Protein AF-A0A9J6EC89-F1 (afdb_monomer_lite)

Foldseek 3Di:
DVVVVVVCVVVVCALVAADDEELPDPVVLVVLCPDPNHNDNPHRYDVVSVVVVVVVVVCPPPVNVVVV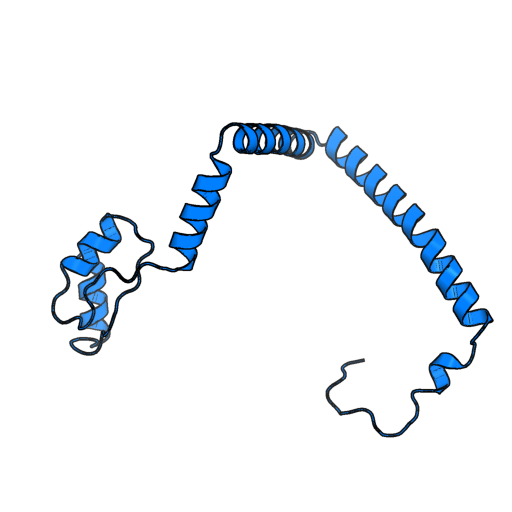VVVVVVVVVLVPDPVNVVVVVVVVVVVVVVVVVVVVVVVVVVCVVCVCPVVVPPDPDDDPPDDD

Structure (mmCIF, N/CA/C/O backbone):
data_AF-A0A9J6EC89-F1
#
_entry.id   AF-A0A9J6EC89-F1
#
loop_
_atom_site.group_PDB
_atom_site.id
_atom_site.type_symbol
_atom_site.label_atom_id
_atom_site.label_alt_id
_atom_site.label_comp_id
_atom_site.label_asym_id
_atom_site.label_entity_id
_atom_site.label_seq_id
_atom_site.pdbx_PDB_ins_code
_atom_site.Cartn_x
_atom_site.Cartn_y
_atom_site.Cartn_z
_atom_site.occupancy
_atom_site.B_iso_or_equiv
_atom_site.auth_seq_id
_atom_site.auth_comp_id
_atom_site.auth_asym_id
_atom_site.auth_atom_id
_atom_site.pdbx_PDB_model_num
ATOM 1 N N . MET A 1 1 ? -10.334 13.889 19.136 1.00 56.75 1 MET A N 1
ATOM 2 C CA . MET A 1 1 ? -11.501 13.280 19.808 1.00 56.75 1 MET A CA 1
ATOM 3 C C . MET A 1 1 ? -12.754 14.139 19.626 1.00 56.75 1 MET A C 1
ATOM 5 O O . MET A 1 1 ? -13.717 13.620 19.088 1.00 56.75 1 MET A O 1
ATOM 9 N N . GLN A 1 2 ? -12.705 15.448 19.932 1.00 61.75 2 GLN A N 1
ATOM 10 C CA . GLN A 1 2 ? -13.822 16.408 19.766 1.00 61.75 2 GLN A CA 1
ATOM 11 C C . GLN A 1 2 ? -14.575 16.326 18.423 1.00 61.75 2 GLN A C 1
ATOM 13 O O . GLN A 1 2 ? -15.794 16.205 18.421 1.00 61.75 2 GLN A O 1
ATOM 18 N N . ARG A 1 3 ? -13.858 16.258 17.291 1.00 79.31 3 ARG A N 1
ATOM 19 C CA . ARG A 1 3 ? -14.481 16.260 15.951 1.00 79.31 3 ARG A CA 1
ATOM 20 C C . ARG A 1 3 ? -15.467 15.118 15.685 1.00 79.31 3 ARG A C 1
ATOM 22 O O . ARG A 1 3 ? -16.418 15.304 14.939 1.00 79.31 3 ARG A O 1
ATOM 29 N N . MET A 1 4 ? -15.245 13.930 16.251 1.00 78.25 4 MET A N 1
ATOM 30 C CA . MET A 1 4 ? -16.119 12.782 15.979 1.00 78.25 4 MET A CA 1
ATOM 31 C C . MET A 1 4 ? -17.438 12.903 16.750 1.00 78.25 4 MET A C 1
ATOM 33 O O . MET A 1 4 ? -18.503 12.680 16.187 1.00 78.25 4 MET A O 1
ATOM 37 N N . THR A 1 5 ? -17.373 13.350 18.006 1.00 82.25 5 THR A N 1
ATOM 38 C CA . THR A 1 5 ? -18.557 13.665 18.815 1.00 82.25 5 THR A CA 1
ATOM 39 C C . THR A 1 5 ? -19.357 14.820 18.213 1.00 82.25 5 THR A C 1
ATOM 41 O O . THR A 1 5 ? -20.576 14.731 18.130 1.00 82.25 5 THR A O 1
ATOM 44 N N . GLU A 1 6 ? -18.685 15.868 17.725 1.00 86.88 6 GLU A N 1
ATOM 45 C CA . GLU A 1 6 ? -19.335 16.987 17.028 1.00 86.88 6 GLU A CA 1
ATOM 46 C C . GLU A 1 6 ? -20.154 16.511 15.824 1.00 86.88 6 GLU A C 1
ATOM 48 O O . GLU A 1 6 ? -21.308 16.903 15.680 1.00 86.88 6 GLU A O 1
ATOM 53 N N . VAL A 1 7 ? -19.599 15.628 14.988 1.00 87.88 7 VAL A N 1
ATOM 54 C CA . VAL A 1 7 ? -20.320 15.072 13.833 1.00 87.88 7 VAL A CA 1
ATOM 55 C C . VAL A 1 7 ? -21.536 14.258 14.277 1.00 87.88 7 VAL A C 1
ATOM 57 O O . VAL A 1 7 ? -22.609 14.433 13.707 1.00 87.88 7 VAL A O 1
ATOM 60 N N . ILE A 1 8 ? -21.410 13.421 15.311 1.00 86.94 8 ILE A N 1
ATOM 61 C CA . ILE A 1 8 ? -22.542 12.634 15.830 1.00 86.94 8 ILE A CA 1
ATOM 62 C C . ILE A 1 8 ? -23.687 13.557 16.269 1.00 86.94 8 ILE A C 1
ATOM 64 O O . ILE A 1 8 ? -24.833 13.323 15.885 1.00 86.94 8 ILE A O 1
ATOM 68 N N . VAL A 1 9 ? -23.369 14.640 16.984 1.00 88.69 9 VAL A N 1
ATOM 69 C CA . VAL A 1 9 ? -24.359 15.606 17.484 1.00 88.69 9 VAL A CA 1
ATOM 70 C C . VAL A 1 9 ? -24.970 16.432 16.349 1.00 88.69 9 VAL A C 1
ATOM 72 O O . VAL A 1 9 ? -26.193 16.518 16.239 1.00 88.69 9 VAL A O 1
ATOM 75 N N . VAL A 1 10 ? -24.144 17.015 15.469 1.00 93.75 10 VAL A N 1
ATOM 76 C CA . VAL A 1 10 ? -24.606 17.848 14.339 1.00 93.75 10 VAL A CA 1
ATOM 77 C C . VAL A 1 10 ? -25.548 17.060 13.430 1.00 93.75 10 VAL A C 1
ATOM 79 O O . VAL A 1 10 ? -26.556 17.592 12.966 1.00 93.75 10 VAL A O 1
ATOM 82 N N . TRP A 1 11 ? -25.253 15.779 13.216 1.00 94.25 11 TRP A N 1
ATOM 83 C CA . TRP A 1 11 ? -26.042 14.901 12.357 1.00 94.25 11 TRP A CA 1
ATOM 84 C C . TRP A 1 11 ? -27.138 14.128 13.111 1.00 94.25 11 TRP A C 1
ATOM 86 O O . TRP A 1 11 ? -27.862 13.346 12.491 1.00 94.25 11 TRP A O 1
ATOM 96 N N . LYS A 1 12 ? -27.311 14.357 14.424 1.00 91.38 12 LYS A N 1
ATOM 97 C CA . LYS A 1 12 ? -28.312 13.695 15.286 1.00 91.38 12 LYS A CA 1
ATOM 98 C C . LYS A 1 12 ? -28.260 12.165 15.178 1.00 91.38 12 LYS A C 1
ATOM 100 O O . LYS A 1 12 ? -29.287 11.499 14.971 1.00 91.38 12 LYS A O 1
ATOM 105 N N . LEU A 1 13 ? -27.048 11.621 15.261 1.00 87.81 13 LEU A N 1
ATOM 106 C CA . LEU A 1 13 ? -26.745 10.192 15.151 1.00 87.81 13 LEU A CA 1
ATOM 107 C C . LEU A 1 13 ? -26.674 9.486 16.514 1.00 87.81 13 LEU A C 1
ATOM 109 O O . LEU A 1 13 ? -26.364 8.297 16.568 1.00 87.81 13 LEU A O 1
ATOM 113 N N . ASP A 1 14 ? -26.976 10.187 17.607 1.00 85.88 14 ASP A N 1
ATOM 114 C CA . ASP A 1 14 ? -26.996 9.629 18.959 1.00 85.88 14 ASP A CA 1
ATOM 115 C C . ASP A 1 14 ? -27.874 8.370 19.037 1.00 85.88 14 ASP A C 1
ATOM 117 O O . ASP A 1 14 ? -29.032 8.370 18.614 1.00 85.88 14 ASP A O 1
ATOM 121 N N . GLY A 1 15 ? -27.297 7.268 19.527 1.00 83.56 15 GLY A N 1
ATOM 122 C CA . GLY A 1 15 ? -27.962 5.961 19.621 1.00 83.56 15 GLY A CA 1
ATOM 123 C C . GLY A 1 15 ? -28.246 5.262 18.282 1.00 83.56 15 GLY A C 1
ATOM 124 O O . GLY A 1 15 ? -28.816 4.176 18.282 1.00 83.56 15 GLY A O 1
ATOM 125 N N . LYS A 1 16 ? -27.856 5.855 17.144 1.00 87.81 16 LYS A N 1
ATOM 126 C CA . LYS A 1 16 ? -28.032 5.280 15.794 1.00 87.81 16 LYS A CA 1
ATOM 127 C C . LYS A 1 16 ? -26.750 4.676 15.228 1.00 87.81 16 LYS A C 1
ATOM 129 O O . LYS A 1 16 ? -26.797 3.958 14.234 1.00 87.81 16 LYS A O 1
ATOM 134 N N . VAL A 1 17 ? -25.602 4.984 15.828 1.00 85.69 17 VAL A N 1
ATOM 135 C CA . VAL A 1 17 ? -24.309 4.437 15.410 1.00 85.69 17 VAL A CA 1
ATOM 136 C C . VAL A 1 17 ? -24.161 3.022 15.960 1.00 85.69 17 VAL A C 1
ATOM 138 O O . VAL A 1 17 ? -23.947 2.826 17.154 1.00 85.69 17 VAL A O 1
ATOM 141 N N . THR A 1 18 ? -24.264 2.026 15.082 1.00 85.19 18 THR A N 1
ATOM 142 C CA . THR A 1 18 ? -24.129 0.614 15.468 1.00 85.19 18 THR A CA 1
ATOM 143 C C . THR A 1 18 ? -22.672 0.185 15.586 1.00 85.19 18 THR A C 1
ATOM 145 O O . THR A 1 18 ? -22.323 -0.485 16.548 1.00 85.19 18 THR A O 1
ATOM 148 N N . ALA A 1 19 ? -21.821 0.592 14.642 1.00 85.69 19 ALA A N 1
ATOM 149 C CA . ALA A 1 19 ? -20.409 0.223 14.595 1.00 85.69 19 ALA A CA 1
ATOM 150 C C . ALA A 1 19 ? -19.580 1.348 13.965 1.00 85.69 19 ALA A C 1
ATOM 152 O O . ALA A 1 19 ? -20.084 2.114 13.139 1.00 85.69 19 ALA A O 1
ATOM 153 N N . VAL A 1 20 ? -18.297 1.420 14.322 1.00 85.69 20 VAL A N 1
ATOM 154 C CA . VAL A 1 20 ? -17.328 2.323 13.689 1.00 85.69 20 VAL A CA 1
ATOM 155 C C . VAL A 1 20 ? -16.156 1.502 13.181 1.00 85.69 20 VAL A C 1
ATOM 157 O O . VAL A 1 20 ? -15.505 0.807 13.955 1.00 85.69 20 VAL A O 1
ATOM 160 N N . VAL A 1 21 ? -15.885 1.606 11.878 1.00 87.62 21 VAL A N 1
ATOM 161 C CA . VAL A 1 21 ? -14.768 0.908 11.236 1.00 87.62 21 VAL A CA 1
ATOM 162 C C . VAL A 1 21 ? -13.563 1.836 11.149 1.00 87.62 21 VAL A C 1
ATOM 164 O O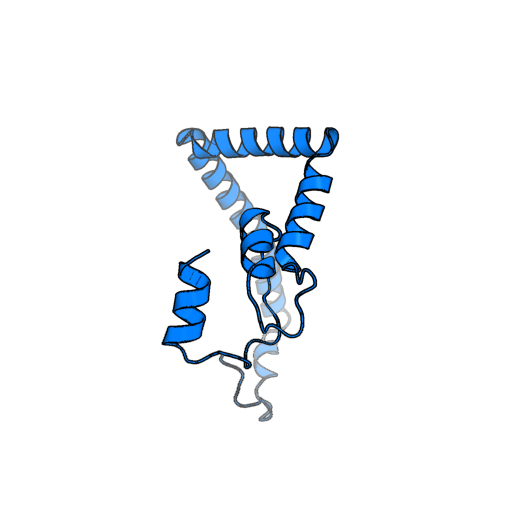 . VAL A 1 21 ? -13.669 2.920 10.575 1.00 87.62 21 VAL A O 1
ATOM 167 N N . THR A 1 22 ? -12.416 1.423 11.687 1.00 87.06 22 THR A N 1
ATOM 168 C CA . THR A 1 22 ? -11.175 2.222 11.647 1.00 87.06 22 THR A CA 1
ATOM 169 C C . THR A 1 22 ? -10.065 1.508 10.886 1.00 87.06 22 THR A C 1
ATOM 171 O O . THR A 1 22 ? -10.081 0.293 10.722 1.00 87.06 22 THR A O 1
ATOM 174 N N . ASP A 1 23 ? -9.070 2.246 10.409 1.00 87.06 23 ASP A N 1
ATOM 175 C CA . ASP A 1 23 ? -7.897 1.714 9.708 1.00 87.06 23 ASP A CA 1
ATOM 176 C C . ASP A 1 23 ? -6.844 1.104 10.653 1.00 87.06 23 ASP A C 1
ATOM 178 O O . ASP A 1 23 ? -5.677 1.039 10.298 1.00 87.06 23 ASP A O 1
ATOM 182 N N . ASN A 1 24 ? -7.224 0.655 11.856 1.00 79.69 24 ASN A N 1
ATOM 183 C CA . ASN A 1 24 ? -6.315 0.103 12.871 1.00 79.69 24 ASN A CA 1
ATOM 184 C C . ASN A 1 24 ? -5.249 1.102 13.391 1.00 79.69 24 ASN A C 1
ATOM 186 O O . ASN A 1 24 ? -4.316 0.725 14.105 1.00 79.69 24 ASN A O 1
ATOM 190 N N . ALA A 1 25 ? -5.362 2.397 13.067 1.00 83.44 25 ALA A N 1
ATOM 191 C CA . ALA A 1 25 ? -4.475 3.413 13.614 1.00 83.44 25 ALA A CA 1
ATOM 192 C C . ALA A 1 25 ? -4.781 3.663 15.101 1.00 83.44 25 ALA A C 1
ATOM 194 O O . ALA A 1 25 ? -5.928 3.868 15.507 1.00 83.44 25 ALA A O 1
ATOM 195 N N . SER A 1 26 ? -3.737 3.697 15.936 1.00 83.94 26 SER A N 1
ATOM 196 C CA . SER A 1 26 ? -3.888 3.772 17.400 1.00 83.94 26 SER A CA 1
ATOM 197 C C . SER A 1 26 ? -4.673 4.996 17.892 1.00 83.94 26 SER A C 1
ATOM 199 O O . SER A 1 26 ? -5.363 4.933 18.909 1.00 83.94 26 SER A O 1
ATOM 201 N N . ASN A 1 27 ? -4.596 6.118 17.177 1.00 85.38 27 ASN A N 1
ATOM 202 C CA . ASN A 1 27 ? -5.379 7.322 17.440 1.00 85.38 27 ASN A CA 1
ATOM 203 C C . ASN A 1 27 ? -6.869 7.132 17.107 1.00 85.38 27 ASN A C 1
ATOM 205 O O . ASN A 1 27 ? -7.711 7.621 17.860 1.00 85.38 27 ASN A O 1
ATOM 209 N N . GLY A 1 28 ? -7.188 6.423 16.020 1.00 81.94 28 GLY A N 1
ATOM 210 C CA . GLY A 1 28 ? -8.551 6.074 15.620 1.00 81.94 28 GLY A CA 1
ATOM 211 C C . GLY A 1 28 ? -9.208 5.139 16.629 1.00 81.94 28 GLY A C 1
ATOM 212 O O . GLY A 1 28 ? -10.272 5.464 17.151 1.00 81.94 28 GLY A O 1
ATOM 213 N N . ILE A 1 29 ? -8.514 4.061 17.002 1.00 83.31 29 ILE A N 1
ATOM 214 C CA . ILE A 1 29 ? -8.974 3.095 18.013 1.00 83.31 29 ILE A CA 1
ATOM 215 C C . ILE A 1 29 ? -9.262 3.799 19.344 1.00 83.31 29 ILE A C 1
ATOM 217 O O . ILE A 1 29 ? -10.352 3.685 19.898 1.00 83.31 29 ILE A O 1
ATOM 221 N N . LYS A 1 30 ? -8.320 4.616 19.841 1.00 84.19 30 LYS A N 1
ATOM 222 C CA . LYS A 1 30 ? -8.514 5.386 21.084 1.00 84.19 30 LYS A CA 1
ATOM 223 C C . LYS A 1 30 ? -9.695 6.352 21.005 1.00 84.19 30 LYS A C 1
ATOM 225 O O . LYS A 1 30 ? -10.365 6.571 22.009 1.00 84.19 30 LYS A O 1
ATOM 230 N N . ALA A 1 31 ? -9.929 6.958 19.842 1.00 83.19 31 ALA A N 1
ATOM 231 C CA . ALA A 1 31 ? -11.042 7.877 19.660 1.00 83.19 31 ALA A CA 1
ATOM 232 C C . ALA A 1 31 ? -12.390 7.146 19.663 1.00 83.19 31 ALA A C 1
ATOM 234 O O . ALA A 1 31 ? -13.329 7.661 20.259 1.00 83.19 31 ALA A O 1
ATOM 235 N N . VAL A 1 32 ? -12.474 5.961 19.049 1.00 83.00 32 VAL A N 1
ATOM 236 C CA . VAL A 1 32 ? -13.684 5.123 19.055 1.00 83.00 32 VAL A CA 1
ATOM 237 C C . VAL A 1 32 ? -13.965 4.568 20.447 1.00 83.00 32 VAL A C 1
ATOM 239 O O . VAL A 1 32 ? -15.087 4.697 20.921 1.00 83.00 32 VAL A O 1
ATOM 242 N N . ASN A 1 33 ? -12.945 4.076 21.156 1.00 82.12 33 ASN A N 1
ATOM 243 C CA . ASN A 1 33 ? -13.089 3.569 22.528 1.00 82.12 33 ASN A CA 1
ATOM 244 C C . ASN A 1 33 ? -13.562 4.636 23.530 1.00 82.12 33 ASN A C 1
ATOM 246 O O . ASN A 1 33 ? -14.089 4.306 24.589 1.00 82.12 33 ASN A O 1
ATOM 250 N N . ALA A 1 34 ? -13.353 5.917 23.221 1.00 83.00 34 ALA A N 1
ATOM 251 C CA . ALA A 1 34 ? -13.824 7.025 24.043 1.00 83.00 34 ALA A CA 1
ATOM 252 C C . ALA A 1 34 ? -15.275 7.446 23.736 1.00 83.00 34 ALA A C 1
ATOM 254 O O . ALA A 1 34 ? -15.851 8.227 24.498 1.00 83.00 34 ALA A O 1
ATOM 255 N N . LEU A 1 35 ? -15.873 6.960 22.641 1.00 81.00 35 LEU A N 1
ATOM 256 C CA . LEU A 1 35 ? -17.277 7.210 22.327 1.00 81.00 35 LEU A CA 1
ATOM 257 C C . LEU A 1 35 ? -18.182 6.347 23.212 1.00 81.00 35 LEU A C 1
ATOM 259 O O . LEU A 1 35 ? -17.916 5.176 23.466 1.00 81.00 35 LEU A O 1
ATOM 263 N N . ARG A 1 36 ? -19.288 6.934 23.672 1.00 74.12 36 ARG A N 1
ATOM 264 C CA . ARG A 1 36 ? -20.332 6.238 24.434 1.00 74.12 36 ARG A CA 1
ATOM 265 C C . ARG A 1 36 ? -21.554 6.027 23.541 1.00 74.12 36 ARG A C 1
ATOM 267 O O . ARG A 1 36 ? -21.850 6.881 22.713 1.00 74.12 36 ARG A O 1
ATOM 274 N N . GLY A 1 37 ? -22.274 4.922 23.734 1.00 69.50 37 GLY A N 1
ATOM 275 C CA . GLY A 1 37 ? -23.531 4.653 23.021 1.00 69.50 37 GLY A CA 1
ATOM 276 C C . GLY A 1 37 ? -23.382 4.032 21.627 1.00 69.50 37 GLY A C 1
ATOM 277 O O . GLY A 1 37 ? -24.327 4.093 20.848 1.00 69.50 37 GLY A O 1
ATOM 278 N N . ILE A 1 38 ? -22.222 3.442 21.321 1.00 71.88 38 ILE A N 1
ATOM 279 C CA . ILE A 1 38 ? -22.035 2.567 20.155 1.00 71.88 38 ILE A CA 1
ATOM 280 C C . ILE A 1 38 ? -22.280 1.127 20.604 1.00 71.88 38 ILE A C 1
ATOM 282 O O . ILE A 1 38 ? -21.773 0.722 21.649 1.00 71.88 38 ILE A O 1
ATOM 286 N N . LEU A 1 39 ? -23.071 0.380 19.830 1.00 65.25 39 LEU A N 1
ATOM 287 C CA . LEU A 1 39 ? -23.452 -0.996 20.159 1.00 65.25 39 LEU A CA 1
ATOM 288 C C . LEU A 1 39 ? -22.258 -1.959 20.035 1.00 65.25 39 LEU A C 1
ATOM 290 O O . LEU A 1 39 ? -21.997 -2.739 20.944 1.00 65.25 39 LEU A O 1
ATOM 294 N N . GLU A 1 40 ? -21.498 -1.841 18.947 1.00 67.31 40 GLU A N 1
ATOM 295 C CA . GLU A 1 40 ? -20.294 -2.623 18.669 1.00 67.31 40 GLU A CA 1
ATOM 296 C C . GLU A 1 40 ? -19.048 -1.752 18.873 1.00 67.31 40 GLU A C 1
ATOM 298 O O . GLU A 1 40 ? -18.561 -1.082 17.960 1.00 67.31 40 GLU A O 1
ATOM 303 N N . LEU A 1 41 ? -18.548 -1.732 20.112 1.00 63.03 41 LEU A N 1
ATOM 304 C CA . LEU A 1 41 ? -17.303 -1.048 20.496 1.00 63.03 41 LEU A CA 1
ATOM 305 C C . LEU A 1 41 ? -16.045 -1.876 20.191 1.00 63.03 41 LEU A C 1
ATOM 307 O O . LEU A 1 41 ? -14.933 -1.357 20.264 1.00 63.03 41 LEU A O 1
ATOM 311 N N . ASN A 1 42 ? -16.208 -3.158 19.866 1.00 57.84 42 ASN A N 1
ATOM 312 C CA . ASN A 1 42 ? -15.092 -4.073 19.676 1.00 57.84 42 ASN A CA 1
ATOM 313 C C . ASN A 1 42 ? -14.511 -3.930 18.266 1.00 57.84 42 ASN A C 1
ATOM 315 O O . ASN A 1 42 ? -14.934 -4.602 17.333 1.00 57.84 42 ASN A O 1
ATOM 319 N N . ASP A 1 43 ? -13.539 -3.027 18.151 1.00 60.34 43 ASP A N 1
ATOM 320 C CA . ASP A 1 43 ? -12.396 -3.078 17.231 1.00 60.34 43 ASP A CA 1
ATOM 321 C C . ASP A 1 43 ? -12.703 -3.571 15.803 1.00 60.34 43 ASP A C 1
ATOM 323 O O . ASP A 1 43 ? -12.031 -4.447 15.247 1.00 60.34 43 ASP A O 1
ATOM 327 N N . VAL A 1 44 ? -13.739 -2.998 15.180 1.00 73.19 44 VAL A N 1
ATOM 328 C CA . VAL A 1 44 ? -14.032 -3.267 13.772 1.00 73.19 44 VAL A CA 1
ATOM 329 C C . VAL A 1 44 ? -12.952 -2.580 12.942 1.00 73.19 44 VAL A C 1
ATOM 331 O O . VAL A 1 44 ? -13.005 -1.389 12.634 1.00 73.19 44 VAL A O 1
ATOM 334 N N . THR A 1 45 ? -11.909 -3.330 12.613 1.00 81.94 45 THR A N 1
ATOM 335 C CA . THR A 1 45 ? -10.833 -2.846 11.751 1.00 81.94 45 THR A CA 1
ATOM 336 C C . THR A 1 45 ? -11.219 -3.002 10.286 1.00 81.94 45 THR A C 1
ATOM 338 O O . THR A 1 45 ? -11.902 -3.942 9.874 1.00 81.94 45 THR A O 1
ATOM 341 N N . CYS A 1 46 ? -10.789 -2.051 9.466 1.00 89.19 46 CYS A N 1
ATOM 342 C CA . CYS A 1 46 ? -11.023 -2.066 8.035 1.00 89.19 46 CYS A CA 1
ATOM 343 C C . CYS A 1 46 ? -10.295 -3.258 7.411 1.00 89.19 46 CYS A C 1
ATOM 345 O O . CYS A 1 46 ? -9.064 -3.291 7.379 1.00 89.19 46 CYS A O 1
ATOM 347 N N . SER A 1 47 ? -11.044 -4.207 6.844 1.00 88.44 47 SER A N 1
ATOM 348 C CA . SER A 1 47 ? -10.478 -5.415 6.230 1.00 88.44 47 SER A CA 1
ATOM 349 C C . SER A 1 47 ? -9.470 -5.094 5.124 1.00 88.44 47 SER A C 1
ATOM 351 O O . SER A 1 47 ? -8.475 -5.801 4.976 1.00 88.44 47 SER A O 1
ATOM 353 N N . ALA A 1 48 ? -9.679 -3.999 4.382 1.00 89.94 48 ALA A N 1
ATOM 354 C CA . ALA A 1 48 ? -8.730 -3.541 3.371 1.00 89.94 48 ALA A CA 1
ATOM 355 C C . ALA A 1 48 ? -7.394 -3.105 3.994 1.00 89.94 48 ALA A C 1
ATOM 357 O O . ALA A 1 48 ? -6.333 -3.435 3.463 1.00 89.94 48 ALA A O 1
ATOM 358 N N . HIS A 1 49 ? -7.433 -2.414 5.138 1.00 88.88 49 HIS A N 1
ATOM 359 C CA . HIS A 1 49 ? -6.218 -2.029 5.851 1.00 88.88 49 HIS A CA 1
ATOM 360 C C . HIS A 1 49 ? -5.511 -3.252 6.443 1.00 88.88 49 HIS A C 1
ATOM 362 O O . HIS A 1 49 ? -4.302 -3.400 6.276 1.00 88.88 49 HIS A O 1
ATOM 368 N N . SER A 1 50 ? -6.258 -4.175 7.053 1.00 90.25 50 SER A N 1
ATOM 369 C CA . SER A 1 50 ? -5.707 -5.426 7.583 1.00 90.25 50 SER A CA 1
ATOM 370 C C . SER A 1 50 ? -5.022 -6.254 6.490 1.00 90.25 50 SER A C 1
ATOM 372 O O . SER A 1 50 ? -3.897 -6.711 6.681 1.00 90.25 50 SER A O 1
ATOM 374 N N . LEU A 1 51 ? -5.630 -6.358 5.303 1.00 93.44 51 LEU A N 1
ATOM 375 C CA . LEU A 1 51 ? -5.013 -7.012 4.149 1.00 93.44 51 LEU A CA 1
ATOM 376 C C . LEU A 1 51 ? -3.742 -6.284 3.686 1.00 93.44 51 LEU A C 1
ATOM 378 O O . LEU A 1 51 ? -2.730 -6.927 3.410 1.00 93.44 51 LEU A O 1
ATOM 382 N N . HIS A 1 52 ? -3.766 -4.950 3.628 1.00 92.75 52 HIS A N 1
ATOM 383 C CA . HIS A 1 52 ? -2.592 -4.157 3.267 1.00 92.75 52 HIS A CA 1
ATOM 384 C C . HIS A 1 52 ? -1.428 -4.370 4.249 1.00 92.75 52 HIS A C 1
ATOM 386 O O . HIS A 1 52 ? -0.290 -4.548 3.814 1.00 92.75 52 HIS A O 1
ATOM 392 N N . LEU A 1 53 ? -1.703 -4.430 5.558 1.00 92.94 53 LEU A N 1
ATOM 393 C CA . LEU A 1 53 ? -0.706 -4.757 6.582 1.00 92.94 53 LEU A CA 1
ATOM 394 C C . LEU A 1 53 ? -0.114 -6.156 6.368 1.00 92.94 53 LEU A C 1
ATOM 396 O O . LEU A 1 53 ? 1.109 -6.305 6.401 1.00 92.94 53 LEU A O 1
ATOM 400 N N . SER A 1 54 ? -0.947 -7.166 6.101 1.00 94.94 54 SER A N 1
ATOM 401 C CA . SER A 1 54 ? -0.483 -8.531 5.818 1.00 94.94 54 SER A CA 1
ATOM 402 C C . SER A 1 54 ? 0.405 -8.595 4.574 1.00 94.94 5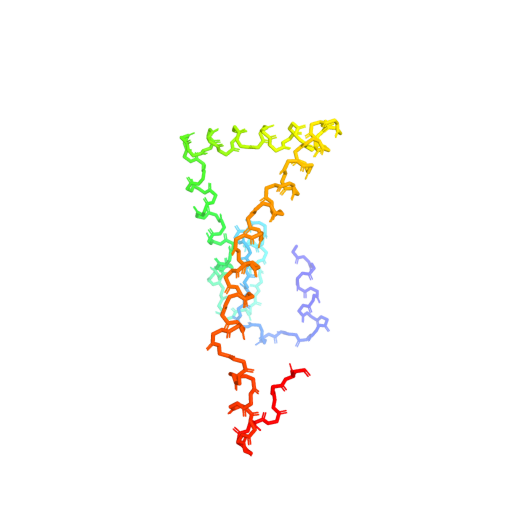4 SER A C 1
ATOM 404 O O . SER A 1 54 ? 1.474 -9.204 4.613 1.00 94.94 54 SER A O 1
ATOM 406 N N . ILE A 1 55 ? 0.003 -7.928 3.489 1.00 95.94 55 ILE A N 1
ATOM 407 C CA . ILE A 1 55 ? 0.782 -7.871 2.247 1.00 95.94 55 ILE A CA 1
ATOM 408 C C . ILE A 1 55 ? 2.120 -7.172 2.492 1.00 95.94 55 ILE A C 1
ATOM 410 O O . ILE A 1 55 ? 3.161 -7.725 2.152 1.00 95.94 55 ILE A O 1
ATOM 414 N N . ASN A 1 56 ? 2.129 -6.001 3.133 1.00 95.69 56 ASN A N 1
ATOM 415 C CA . ASN A 1 56 ? 3.375 -5.293 3.438 1.00 95.69 56 ASN A CA 1
ATOM 416 C C . ASN A 1 56 ? 4.295 -6.118 4.339 1.00 95.69 56 ASN A C 1
ATOM 418 O O . ASN A 1 56 ? 5.511 -6.105 4.155 1.00 95.69 56 ASN A O 1
ATOM 422 N N . LYS A 1 57 ? 3.731 -6.874 5.287 1.00 95.69 57 LYS A N 1
ATOM 423 C CA . LYS A 1 57 ? 4.515 -7.770 6.135 1.00 95.69 57 LYS A CA 1
ATOM 424 C C . LYS A 1 57 ? 5.177 -8.875 5.314 1.00 95.69 57 LYS A C 1
ATOM 426 O O . LYS A 1 57 ? 6.365 -9.123 5.507 1.00 95.69 57 LYS A O 1
ATOM 431 N N . ALA A 1 58 ? 4.455 -9.488 4.379 1.00 95.94 58 ALA A N 1
ATOM 432 C CA . ALA A 1 58 ? 5.023 -10.469 3.458 1.00 95.94 58 ALA A CA 1
ATOM 433 C C . ALA A 1 58 ? 6.097 -9.854 2.542 1.00 95.94 58 ALA A C 1
ATOM 435 O O . ALA A 1 58 ? 7.161 -10.438 2.366 1.00 95.94 58 ALA A O 1
ATOM 436 N N . LEU A 1 59 ? 5.872 -8.646 2.019 1.00 96.94 59 LEU A N 1
ATOM 437 C CA . LEU A 1 59 ? 6.846 -7.943 1.178 1.00 96.94 59 LEU A CA 1
ATOM 438 C C . LEU A 1 59 ? 8.096 -7.493 1.949 1.00 96.94 59 LEU A C 1
ATOM 440 O O . LEU A 1 59 ? 9.147 -7.325 1.341 1.00 96.94 59 LEU A O 1
ATOM 444 N N . SER A 1 60 ? 8.007 -7.346 3.275 1.00 95.94 60 SER A N 1
ATOM 445 C CA . SER A 1 60 ? 9.150 -7.002 4.135 1.00 95.94 60 SER A CA 1
ATOM 446 C C . SER A 1 60 ? 10.130 -8.159 4.379 1.00 95.94 60 SER A C 1
ATOM 448 O O . SER A 1 60 ? 11.160 -7.959 5.025 1.00 95.94 60 SER A O 1
ATOM 450 N N . LEU A 1 61 ? 9.828 -9.372 3.892 1.00 96.94 61 LEU A N 1
ATOM 451 C CA . LEU A 1 61 ? 10.782 -10.483 3.899 1.00 96.94 61 LEU A CA 1
ATOM 452 C C . LEU A 1 61 ? 12.020 -10.092 3.092 1.00 96.94 61 LEU A C 1
ATOM 454 O O . LEU A 1 61 ? 11.898 -9.585 1.980 1.00 96.94 61 LEU A O 1
ATOM 458 N N . LYS A 1 62 ? 13.208 -10.327 3.653 1.00 96.94 62 LYS A N 1
ATOM 459 C CA . LYS A 1 62 ? 14.474 -9.760 3.167 1.00 96.94 62 LYS A CA 1
ATOM 460 C C . LYS A 1 62 ? 14.709 -10.018 1.677 1.00 96.94 62 LYS A C 1
ATOM 462 O O . LYS A 1 62 ? 15.118 -9.114 0.954 1.00 96.94 62 LYS A O 1
ATOM 467 N N . GLU A 1 63 ? 14.445 -11.236 1.220 1.00 96.69 63 GLU A N 1
ATOM 468 C CA . GLU A 1 63 ? 14.625 -11.654 -0.170 1.00 96.69 63 GLU A CA 1
ATOM 469 C C . GLU A 1 63 ? 13.673 -10.906 -1.115 1.00 96.69 63 GLU A C 1
ATOM 471 O O . GLU A 1 63 ? 14.063 -10.499 -2.213 1.00 96.69 63 GLU A O 1
ATOM 476 N N . ILE A 1 64 ? 12.430 -10.696 -0.674 1.00 97.19 64 ILE A N 1
ATOM 477 C CA . ILE A 1 64 ? 11.390 -10.007 -1.442 1.00 97.19 64 ILE A CA 1
ATOM 478 C C . ILE A 1 64 ? 11.655 -8.501 -1.447 1.00 97.19 64 ILE A C 1
ATOM 480 O O . ILE A 1 64 ? 11.646 -7.890 -2.515 1.00 97.19 64 ILE A O 1
ATOM 484 N N . ASP A 1 65 ? 11.972 -7.911 -0.295 1.00 97.44 65 ASP A N 1
ATOM 485 C CA . ASP A 1 65 ? 12.313 -6.493 -0.180 1.00 97.44 65 ASP A CA 1
ATOM 486 C C . ASP A 1 65 ? 13.534 -6.143 -1.043 1.00 97.44 65 ASP A C 1
ATOM 488 O O . ASP A 1 65 ? 13.531 -5.149 -1.776 1.00 97.44 65 ASP A O 1
ATOM 492 N N . GLU A 1 66 ? 14.559 -7.004 -1.065 1.00 97.81 66 GLU A N 1
ATOM 493 C CA . GLU A 1 66 ? 15.727 -6.791 -1.915 1.00 97.81 66 GLU A CA 1
ATOM 494 C C . GLU A 1 66 ? 15.353 -6.775 -3.407 1.00 97.81 66 GLU A C 1
ATOM 496 O O . GLU A 1 66 ? 15.836 -5.913 -4.159 1.00 97.81 66 GLU A O 1
ATOM 501 N N . LEU A 1 67 ? 14.470 -7.681 -3.840 1.00 97.50 67 LEU A N 1
ATOM 502 C CA . LEU A 1 67 ? 13.946 -7.716 -5.205 1.00 97.50 67 LEU A CA 1
ATOM 503 C C . LEU A 1 67 ? 13.106 -6.472 -5.521 1.00 97.50 67 LEU A C 1
ATOM 505 O O . LEU A 1 67 ? 13.313 -5.842 -6.566 1.00 97.50 67 LEU A O 1
ATOM 509 N N . CYS A 1 68 ? 12.202 -6.079 -4.622 1.00 97.38 68 CYS A N 1
ATOM 510 C CA . CYS A 1 68 ? 11.394 -4.868 -4.743 1.00 97.38 68 CYS A CA 1
ATOM 511 C C . CYS A 1 68 ? 12.285 -3.631 -4.880 1.00 97.38 68 CYS A C 1
ATOM 513 O O . CYS A 1 68 ? 12.070 -2.801 -5.764 1.00 97.38 68 CYS A O 1
ATOM 515 N N . ARG A 1 69 ? 13.354 -3.534 -4.087 1.00 97.00 69 ARG A N 1
ATOM 516 C CA . ARG A 1 69 ? 14.297 -2.415 -4.122 1.00 97.00 69 ARG A CA 1
ATOM 517 C C . ARG A 1 69 ? 15.128 -2.385 -5.404 1.00 97.00 69 ARG A C 1
ATOM 519 O O . ARG A 1 69 ? 15.328 -1.310 -5.971 1.00 97.00 69 ARG A O 1
ATOM 526 N N . LYS A 1 70 ? 15.611 -3.535 -5.892 1.00 97.94 70 LYS A N 1
ATOM 527 C CA . LYS A 1 70 ? 16.307 -3.632 -7.193 1.00 97.94 70 LYS A CA 1
ATOM 528 C C . LYS A 1 70 ? 15.382 -3.212 -8.338 1.00 97.94 70 LYS A C 1
ATOM 530 O O . LYS A 1 70 ? 15.774 -2.394 -9.169 1.00 97.94 70 LYS A O 1
ATOM 535 N N . SER A 1 71 ? 14.142 -3.693 -8.322 1.00 97.81 71 SER A N 1
ATOM 536 C CA . SER A 1 71 ? 13.106 -3.319 -9.290 1.00 97.81 71 SER A CA 1
ATOM 537 C C . SER A 1 71 ? 12.784 -1.823 -9.217 1.00 97.81 71 SER A C 1
ATOM 539 O O . SER A 1 71 ? 12.734 -1.143 -10.239 1.00 97.81 71 SER A O 1
ATOM 541 N N . GLY A 1 72 ? 12.666 -1.269 -8.009 1.00 97.88 72 GLY A N 1
ATOM 542 C CA . GLY A 1 72 ? 12.457 0.159 -7.778 1.00 97.88 72 GLY A CA 1
ATOM 543 C C . GLY A 1 72 ? 13.598 1.017 -8.324 1.00 97.88 72 GLY A C 1
ATOM 544 O O . GLY A 1 72 ? 13.341 2.033 -8.964 1.00 97.88 72 GLY A O 1
ATOM 545 N N . LYS A 1 73 ? 14.857 0.589 -8.159 1.00 97.81 73 LYS A N 1
ATOM 546 C CA . LYS A 1 73 ? 16.026 1.259 -8.755 1.00 97.81 73 LYS A CA 1
ATOM 547 C C . LYS A 1 73 ? 15.998 1.241 -10.281 1.00 97.81 73 LYS A C 1
ATOM 549 O O . LYS A 1 73 ? 16.308 2.257 -10.898 1.00 97.81 73 LYS A O 1
ATOM 554 N N . LEU A 1 74 ? 15.612 0.115 -10.878 1.00 97.12 74 LEU A N 1
ATOM 555 C CA . LEU A 1 74 ? 15.448 -0.005 -12.326 1.00 97.12 74 LEU A CA 1
ATOM 556 C C . LEU A 1 74 ? 14.399 0.994 -12.834 1.00 97.12 74 LEU A C 1
ATOM 558 O O . LEU A 1 74 ? 14.674 1.781 -13.736 1.00 97.12 74 LEU A O 1
ATOM 562 N N . VAL A 1 75 ? 13.215 1.015 -12.216 1.00 97.19 75 VAL A N 1
ATOM 563 C CA . VAL A 1 75 ? 12.142 1.954 -12.579 1.00 97.19 75 VAL A CA 1
ATOM 564 C C . VAL A 1 75 ? 12.587 3.401 -12.360 1.00 97.19 75 VAL A C 1
ATOM 566 O O . VAL A 1 75 ? 12.357 4.251 -13.218 1.00 97.19 75 VAL A O 1
ATOM 569 N N . ALA A 1 76 ? 13.274 3.688 -11.253 1.00 97.50 76 ALA A N 1
ATOM 570 C CA . ALA A 1 76 ? 13.800 5.017 -10.962 1.00 97.50 76 ALA A CA 1
ATOM 571 C C . ALA A 1 76 ? 14.799 5.487 -12.031 1.00 97.50 76 ALA A C 1
ATOM 573 O O . ALA A 1 76 ? 14.718 6.639 -12.452 1.00 97.50 76 ALA A O 1
ATOM 574 N N . HIS A 1 77 ? 15.682 4.612 -12.526 1.00 97.00 77 HIS A N 1
ATOM 575 C CA . HIS A 1 77 ? 16.605 4.942 -13.615 1.00 97.00 77 HIS A CA 1
ATOM 576 C C . HIS A 1 77 ? 15.860 5.455 -14.855 1.00 97.00 77 HIS A C 1
ATOM 578 O O . HIS A 1 77 ? 16.158 6.544 -15.345 1.00 97.00 77 HIS A O 1
ATOM 584 N N . PHE A 1 78 ? 14.840 4.725 -15.315 1.00 96.81 78 PHE A N 1
ATOM 585 C CA . PHE A 1 78 ? 14.031 5.145 -16.464 1.00 96.81 78 PHE A CA 1
ATOM 586 C C . PHE A 1 78 ? 13.126 6.342 -16.159 1.00 96.81 78 PHE A C 1
ATOM 588 O O . PHE A 1 78 ? 12.796 7.102 -17.060 1.00 96.81 78 PHE A O 1
ATOM 595 N N . ARG A 1 79 ? 12.721 6.550 -14.904 1.00 95.81 79 ARG A N 1
ATOM 596 C CA . ARG A 1 79 ? 11.942 7.732 -14.516 1.00 95.81 79 ARG A CA 1
ATOM 597 C C . ARG A 1 79 ? 12.779 9.011 -14.565 1.00 95.81 79 ARG A C 1
ATOM 599 O O . ARG A 1 79 ? 12.254 10.055 -14.935 1.00 95.81 79 ARG A O 1
ATOM 606 N N . HIS A 1 80 ? 14.048 8.934 -14.166 1.00 96.31 80 HIS A N 1
ATOM 607 C CA . HIS A 1 80 ? 14.925 10.099 -14.035 1.00 96.31 80 HIS A CA 1
ATOM 608 C C . HIS A 1 80 ? 15.771 10.381 -15.285 1.00 96.31 80 HIS A C 1
ATOM 610 O O . HIS A 1 80 ? 16.132 11.530 -15.515 1.00 96.31 80 HIS A O 1
ATOM 616 N N . SER A 1 81 ? 16.070 9.374 -16.110 1.00 97.19 81 SER A N 1
ATOM 617 C CA . SER A 1 81 ? 16.812 9.558 -17.361 1.00 97.19 81 SER A CA 1
ATOM 618 C C . SER A 1 81 ? 15.868 9.646 -18.556 1.00 97.19 81 SER A C 1
ATOM 620 O O . SER A 1 81 ? 15.340 8.634 -19.020 1.00 97.19 81 SER A O 1
ATOM 622 N N . THR A 1 82 ? 15.697 10.854 -19.098 1.00 95.44 82 THR A N 1
ATOM 623 C CA . THR A 1 82 ? 14.897 11.094 -20.311 1.00 95.44 82 THR A CA 1
ATOM 624 C C . THR A 1 82 ? 15.402 10.260 -21.491 1.00 95.44 82 THR A C 1
ATOM 626 O O . THR A 1 82 ? 14.607 9.615 -22.165 1.00 95.44 82 THR A O 1
ATOM 629 N N . ILE A 1 83 ? 16.726 10.175 -21.677 1.00 97.06 83 ILE A N 1
ATOM 630 C CA . ILE A 1 83 ? 17.351 9.386 -22.752 1.00 97.06 83 ILE A CA 1
ATOM 631 C C . ILE A 1 83 ? 16.993 7.900 -22.611 1.00 97.06 83 ILE A C 1
ATOM 633 O O . ILE A 1 83 ? 16.544 7.271 -23.569 1.00 97.06 83 ILE A O 1
AT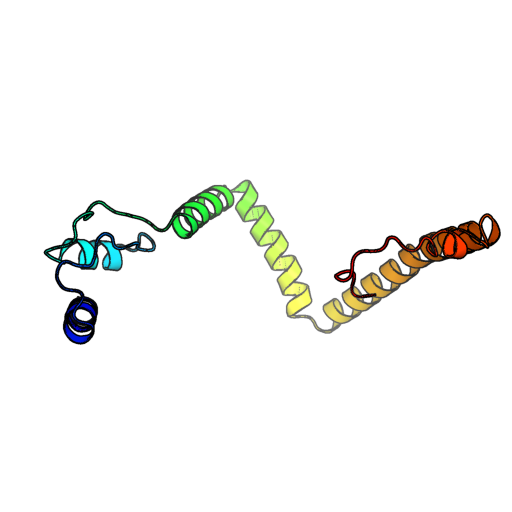OM 637 N N . ALA A 1 84 ? 17.151 7.333 -21.410 1.00 95.88 84 ALA A N 1
ATOM 638 C CA . ALA A 1 84 ? 16.856 5.921 -21.177 1.00 95.88 84 ALA A CA 1
ATOM 639 C C . ALA A 1 84 ? 15.357 5.620 -21.330 1.00 95.88 84 ALA A C 1
ATOM 641 O O . ALA A 1 84 ? 14.985 4.589 -21.893 1.00 95.88 84 ALA A O 1
ATOM 642 N N . ARG A 1 85 ? 14.489 6.519 -20.852 1.00 97.19 85 ARG A N 1
ATOM 643 C CA . ARG A 1 85 ? 13.030 6.413 -20.985 1.00 97.19 85 ARG A CA 1
ATOM 644 C C . ARG A 1 85 ? 12.584 6.397 -22.441 1.00 97.19 85 ARG A C 1
ATOM 646 O O . ARG A 1 85 ? 11.729 5.590 -22.818 1.00 97.19 85 ARG A O 1
ATOM 653 N N . ASP A 1 86 ? 13.131 7.302 -23.243 1.00 97.25 86 ASP A N 1
ATOM 654 C CA . ASP A 1 86 ? 12.735 7.473 -24.636 1.00 97.25 86 ASP A CA 1
ATOM 655 C C . ASP A 1 86 ? 13.219 6.279 -25.470 1.00 97.25 86 ASP A C 1
ATOM 657 O O . ASP A 1 86 ? 12.449 5.723 -26.259 1.00 97.25 86 ASP A O 1
ATOM 661 N N . GLU A 1 87 ? 14.429 5.780 -25.200 1.00 97.31 87 GLU A N 1
ATOM 662 C CA . GLU A 1 87 ? 14.940 4.550 -25.811 1.00 97.31 87 GLU A CA 1
ATOM 663 C C . GLU A 1 87 ? 14.114 3.314 -25.412 1.00 97.31 87 GLU A C 1
ATOM 665 O O . GLU A 1 87 ? 13.735 2.518 -26.277 1.00 97.31 87 GLU A O 1
ATOM 670 N N . LEU A 1 88 ? 13.758 3.164 -24.128 1.00 96.00 88 LEU A N 1
ATOM 671 C CA . LEU A 1 88 ? 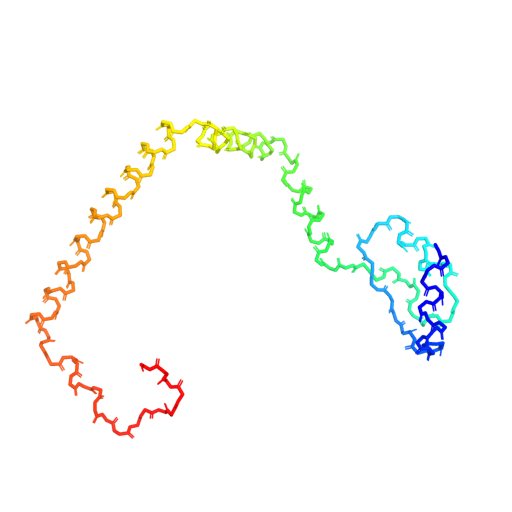12.870 2.089 -23.670 1.00 96.00 88 LEU A CA 1
ATOM 672 C C . LEU A 1 88 ? 11.508 2.162 -24.376 1.00 96.00 88 LEU A C 1
ATOM 674 O O . LEU A 1 88 ? 11.003 1.154 -24.873 1.00 96.00 88 LEU A O 1
ATOM 678 N N . SER A 1 89 ? 10.934 3.361 -24.478 1.00 95.88 89 SER A N 1
ATOM 679 C CA . SER A 1 89 ? 9.654 3.593 -25.153 1.00 95.88 89 SER A CA 1
ATOM 680 C C . SER A 1 89 ? 9.719 3.229 -26.634 1.00 95.88 89 SER A C 1
ATOM 682 O O . SER A 1 89 ? 8.803 2.586 -27.153 1.00 95.88 89 SER A O 1
ATOM 684 N N . ARG A 1 90 ? 10.811 3.591 -27.316 1.00 96.69 90 ARG A N 1
ATOM 685 C CA . ARG A 1 90 ? 11.054 3.242 -28.719 1.00 96.69 90 ARG A CA 1
ATOM 686 C C . ARG A 1 90 ? 11.106 1.726 -28.911 1.00 96.69 90 ARG A C 1
ATOM 688 O O . ARG A 1 90 ? 10.408 1.203 -29.780 1.00 96.69 90 ARG A O 1
ATOM 695 N N . ARG A 1 91 ? 11.858 1.011 -28.066 1.00 95.75 91 ARG A N 1
ATOM 696 C CA . ARG A 1 91 ? 11.961 -0.460 -28.115 1.00 95.75 91 ARG A CA 1
ATOM 697 C C . ARG A 1 91 ? 10.626 -1.148 -27.847 1.00 95.75 91 ARG A C 1
ATOM 699 O O . ARG A 1 91 ? 10.253 -2.049 -28.592 1.00 95.75 91 ARG A O 1
ATOM 706 N N . LEU A 1 92 ? 9.874 -0.699 -26.840 1.00 93.69 92 LEU A N 1
ATOM 707 C CA . LEU A 1 92 ? 8.555 -1.259 -26.527 1.00 93.69 92 LEU A CA 1
ATOM 708 C C . LEU A 1 92 ? 7.549 -1.036 -27.664 1.00 93.69 92 LEU A C 1
ATOM 710 O O . LEU A 1 92 ? 6.755 -1.928 -27.959 1.00 93.69 92 LEU A O 1
ATOM 714 N N . ARG A 1 93 ? 7.587 0.121 -28.339 1.00 93.81 93 ARG A N 1
ATOM 715 C CA . ARG A 1 93 ? 6.760 0.374 -29.532 1.00 93.81 93 ARG A CA 1
ATOM 716 C C . ARG A 1 93 ? 7.135 -0.560 -30.680 1.00 93.81 93 ARG A C 1
ATOM 718 O O . ARG A 1 93 ? 6.243 -1.182 -31.250 1.00 93.81 93 ARG A O 1
ATOM 725 N N . ALA A 1 94 ? 8.427 -0.701 -30.977 1.00 91.88 94 ALA A N 1
ATOM 726 C CA . ALA A 1 94 ? 8.904 -1.608 -32.019 1.00 91.88 94 ALA A CA 1
ATOM 727 C C . ALA A 1 94 ? 8.495 -3.066 -31.738 1.00 91.88 94 ALA A C 1
ATOM 729 O O . ALA A 1 94 ? 7.937 -3.721 -32.615 1.00 91.88 94 ALA A O 1
ATOM 730 N N . ALA A 1 95 ? 8.667 -3.542 -30.500 1.00 89.88 95 ALA A N 1
ATOM 731 C CA . ALA A 1 95 ? 8.250 -4.883 -30.085 1.00 89.88 95 ALA A CA 1
ATOM 732 C C . ALA A 1 95 ? 6.730 -5.094 -30.197 1.00 89.88 95 ALA A C 1
ATOM 734 O O . ALA A 1 95 ? 6.281 -6.132 -30.675 1.00 89.88 95 ALA A O 1
ATOM 735 N N . ARG A 1 96 ? 5.912 -4.099 -29.822 1.00 89.00 96 ARG A N 1
ATOM 736 C CA . ARG A 1 96 ? 4.449 -4.169 -29.994 1.00 89.00 96 ARG A CA 1
ATOM 737 C C . ARG A 1 96 ? 4.041 -4.271 -31.463 1.00 89.00 96 ARG A C 1
ATOM 739 O O . ARG A 1 96 ? 3.140 -5.041 -31.778 1.00 89.00 96 ARG A O 1
ATOM 746 N N . LEU A 1 97 ? 4.689 -3.519 -32.354 1.00 84.56 97 LEU A N 1
ATOM 747 C CA . LEU A 1 97 ? 4.438 -3.599 -33.798 1.00 84.56 97 LEU A CA 1
ATOM 748 C C . LEU A 1 97 ? 4.857 -4.962 -34.361 1.00 84.56 97 LEU A C 1
ATOM 750 O O . LEU A 1 97 ? 4.083 -5.578 -35.094 1.00 84.56 97 LEU A O 1
ATOM 754 N N . ALA A 1 98 ? 6.028 -5.462 -33.957 1.00 82.88 98 ALA A N 1
ATOM 755 C CA . ALA A 1 98 ? 6.513 -6.786 -34.335 1.00 82.88 98 ALA A CA 1
ATOM 756 C C . ALA A 1 98 ? 5.566 -7.906 -33.871 1.00 82.88 98 ALA A C 1
ATOM 758 O O . ALA A 1 98 ? 5.297 -8.815 -34.644 1.00 82.88 98 ALA A O 1
ATOM 759 N N . ASN A 1 99 ? 4.994 -7.803 -32.667 1.00 78.50 99 ASN A N 1
ATOM 760 C CA . ASN A 1 99 ? 4.017 -8.768 -32.147 1.00 78.50 99 ASN A CA 1
ATOM 761 C C . ASN A 1 99 ? 2.619 -8.621 -32.777 1.00 78.50 99 ASN A C 1
ATOM 763 O O . ASN A 1 99 ? 1.860 -9.586 -32.826 1.00 78.50 99 ASN A O 1
ATOM 767 N N . ARG A 1 100 ? 2.258 -7.434 -33.285 1.00 70.19 100 ARG A N 1
ATOM 768 C CA . ARG A 1 100 ? 0.986 -7.214 -33.993 1.00 70.19 100 ARG A CA 1
ATOM 769 C C . ARG A 1 100 ? 1.009 -7.788 -35.413 1.00 70.19 100 ARG A C 1
ATOM 771 O O . ARG A 1 100 ? -0.018 -8.279 -35.869 1.00 70.19 100 ARG A O 1
ATOM 778 N N . ALA A 1 101 ? 2.148 -7.744 -36.102 1.00 67.12 101 ALA A N 1
ATOM 779 C CA . ALA A 1 101 ? 2.289 -8.251 -37.469 1.00 67.12 101 ALA A CA 1
ATOM 780 C C . ALA A 1 101 ? 1.853 -9.728 -37.658 1.00 67.12 101 ALA A C 1
ATOM 782 O O . ALA A 1 101 ? 1.098 -9.983 -38.596 1.00 67.12 101 ALA A O 1
ATOM 783 N N . PRO A 1 102 ? 2.235 -10.694 -36.797 1.00 67.38 102 PRO A N 1
ATOM 784 C CA . PRO A 1 102 ? 1.760 -12.072 -36.913 1.00 67.38 102 PRO A CA 1
ATOM 785 C C . PRO A 1 102 ? 0.254 -12.214 -36.643 1.00 67.38 102 PRO A C 1
ATOM 787 O O . PRO A 1 102 ? -0.415 -12.936 -37.372 1.00 67.38 102 PRO A O 1
ATOM 790 N N . HIS A 1 103 ? -0.315 -11.472 -35.683 1.00 60.22 103 HIS A N 1
ATOM 791 C CA . HIS A 1 103 ? -1.768 -11.476 -35.447 1.00 60.22 103 HIS A CA 1
ATOM 792 C C . HIS A 1 103 ? -2.566 -10.850 -36.599 1.00 60.22 103 HIS A C 1
ATOM 794 O O . HIS A 1 103 ? -3.643 -11.332 -36.932 1.00 60.22 103 HIS A O 1
ATOM 800 N N . ALA A 1 104 ? -2.048 -9.792 -37.227 1.00 64.62 104 ALA A N 1
ATOM 801 C CA . ALA A 1 104 ? -2.686 -9.178 -38.389 1.00 64.62 104 ALA A CA 1
ATOM 802 C C . ALA A 1 104 ? -2.669 -10.113 -39.609 1.00 64.62 104 ALA A C 1
ATOM 804 O O . ALA A 1 104 ? -3.658 -10.171 -40.332 1.00 64.62 104 ALA A O 1
ATOM 805 N N . LYS A 1 105 ? -1.582 -10.874 -39.804 1.00 68.00 105 LYS A N 1
ATOM 806 C CA . LYS A 1 105 ? -1.496 -11.9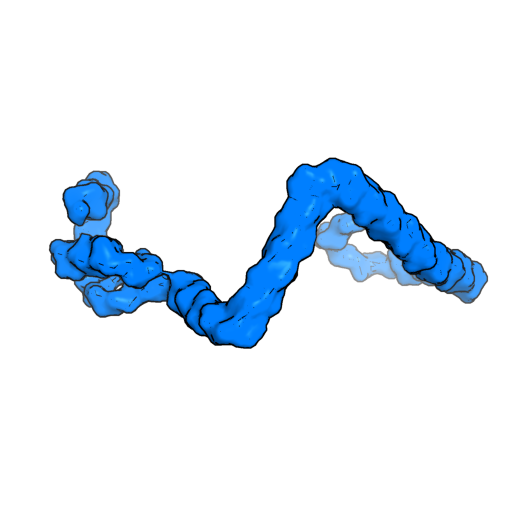04 -40.849 1.00 68.00 105 LYS A CA 1
ATOM 807 C C . LYS A 1 105 ? -2.479 -13.047 -40.607 1.00 68.00 105 LYS A C 1
ATOM 809 O O . LYS A 1 105 ? -3.232 -13.364 -41.513 1.00 68.00 105 LYS A O 1
ATOM 814 N N . LEU A 1 106 ? -2.551 -13.575 -39.382 1.00 64.50 106 LEU A N 1
ATOM 815 C CA . LEU A 1 106 ? -3.526 -14.610 -39.014 1.00 64.50 106 LEU A CA 1
ATOM 816 C C . LEU A 1 106 ? -4.974 -14.139 -39.209 1.00 64.50 106 LEU A C 1
ATOM 818 O O . LEU A 1 106 ? -5.793 -14.880 -39.737 1.00 64.50 106 LEU A O 1
ATOM 822 N N . ASN A 1 107 ? -5.292 -12.899 -38.828 1.00 64.19 107 ASN A N 1
ATOM 823 C CA . ASN A 1 107 ? -6.634 -12.349 -39.025 1.00 64.19 107 ASN A CA 1
ATOM 824 C C . ASN A 1 107 ? -6.965 -12.154 -40.514 1.00 64.19 107 ASN A C 1
ATOM 826 O O . ASN A 1 107 ? -8.081 -12.458 -40.920 1.00 64.19 107 ASN A O 1
ATOM 830 N N . ALA A 1 108 ? -6.007 -11.693 -41.325 1.00 68.56 108 ALA A N 1
ATOM 831 C CA . ALA A 1 108 ? -6.189 -11.545 -42.770 1.00 68.56 108 ALA A CA 1
ATOM 832 C C . ALA A 1 108 ? -6.315 -12.903 -43.489 1.00 68.56 108 ALA A C 1
ATOM 834 O O . ALA A 1 108 ? -7.137 -13.048 -44.389 1.00 68.56 108 ALA A O 1
ATOM 835 N N . GLU A 1 109 ? -5.547 -13.914 -43.074 1.00 72.31 109 GLU A N 1
ATOM 836 C CA . GLU A 1 109 ? -5.664 -15.292 -43.571 1.00 72.31 109 GLU A CA 1
ATOM 837 C C . GLU A 1 109 ? -7.002 -15.927 -43.162 1.00 72.31 109 GLU A C 1
ATOM 839 O O . GLU A 1 109 ? -7.641 -16.598 -43.971 1.00 72.31 109 GLU A O 1
ATOM 844 N N . MET A 1 110 ? -7.480 -15.661 -41.943 1.00 65.88 110 MET A N 1
ATOM 845 C CA . MET A 1 110 ? -8.788 -16.120 -41.470 1.00 65.88 110 MET A CA 1
ATOM 846 C C . MET A 1 110 ? -9.952 -15.441 -42.213 1.00 65.88 110 MET A C 1
ATOM 848 O O . MET A 1 110 ? -10.934 -16.110 -42.525 1.00 65.88 110 MET A O 1
ATOM 852 N N . GLU A 1 111 ? -9.842 -14.153 -42.562 1.00 65.31 111 GLU A N 1
ATOM 853 C CA . GLU A 1 111 ? -10.822 -13.455 -43.417 1.00 65.31 111 GLU A CA 1
ATOM 854 C C . GLU A 1 111 ? -10.813 -13.964 -44.870 1.00 65.31 111 GLU A C 1
ATOM 856 O O . GLU A 1 111 ? -11.859 -13.969 -45.518 1.00 65.31 111 GLU A O 1
ATOM 861 N N . LEU A 1 112 ? -9.672 -14.450 -45.373 1.00 68.00 112 LEU A N 1
ATOM 862 C CA . LEU A 1 112 ? -9.577 -15.086 -46.692 1.00 68.00 112 LEU A CA 1
ATOM 863 C C . LEU A 1 112 ? -10.204 -16.493 -46.706 1.00 68.00 112 LEU A C 1
ATOM 865 O O . LEU A 1 112 ? -10.815 -16.883 -47.698 1.00 68.00 112 LEU A O 1
ATOM 869 N N . TYR A 1 113 ? -10.059 -17.254 -45.615 1.00 62.56 113 TYR A N 1
ATOM 870 C CA . TYR A 1 113 ? -10.574 -18.625 -45.500 1.00 62.56 113 TYR A CA 1
ATOM 871 C C . TYR A 1 113 ? -12.067 -18.682 -45.118 1.00 62.56 113 TYR A C 1
ATOM 873 O O . TYR A 1 113 ? -12.749 -19.659 -45.421 1.00 62.56 113 TYR A O 1
ATOM 881 N N . LEU A 1 114 ? -12.592 -17.632 -44.474 1.00 62.44 114 LEU A N 1
ATOM 882 C CA . LEU A 1 114 ? -13.993 -17.491 -44.054 1.00 62.44 114 LEU A CA 1
ATOM 883 C C . LEU A 1 114 ? -14.527 -16.077 -44.378 1.00 62.44 114 LEU A C 1
ATOM 885 O O . LEU A 1 114 ? -14.816 -15.299 -43.463 1.00 62.44 114 LEU A O 1
ATOM 889 N N . PRO A 1 115 ? -14.722 -15.726 -45.664 1.00 59.50 115 PRO A N 1
ATOM 890 C CA . PRO A 1 115 ? -15.185 -14.390 -46.060 1.00 59.50 115 PRO A CA 1
ATOM 891 C C . PRO A 1 115 ? -16.599 -14.052 -45.547 1.00 59.50 115 PRO A C 1
ATOM 893 O O . PRO A 1 115 ? -16.961 -12.881 -45.437 1.00 59.50 115 PRO A O 1
ATOM 896 N N . ASP A 1 116 ? -17.391 -15.067 -45.177 1.00 59.53 116 ASP A N 1
ATOM 897 C CA . ASP A 1 116 ? -18.788 -14.932 -44.744 1.00 59.53 116 ASP A CA 1
ATOM 898 C C . ASP A 1 116 ? -19.016 -15.105 -43.230 1.00 59.53 116 ASP A C 1
ATOM 900 O O . ASP A 1 116 ? -20.161 -15.053 -42.777 1.00 59.53 116 ASP A O 1
ATOM 904 N N . ALA A 1 117 ? -17.970 -15.225 -42.399 1.00 53.59 117 ALA A N 1
ATOM 905 C CA . ALA A 1 117 ? -18.149 -15.338 -40.940 1.00 53.59 117 ALA A CA 1
ATOM 906 C C . ALA A 1 117 ? -18.861 -14.114 -40.324 1.00 53.59 117 ALA A C 1
ATOM 908 O O . ALA A 1 117 ? -19.528 -14.224 -39.295 1.00 53.59 117 ALA A O 1
ATOM 909 N N . ARG A 1 118 ? -18.794 -12.952 -40.989 1.00 49.81 118 ARG A N 1
ATOM 910 C CA . ARG A 1 118 ? -19.523 -11.736 -40.596 1.00 49.81 118 ARG A CA 1
ATOM 911 C C . ARG A 1 118 ? -21.012 -11.751 -40.981 1.00 49.81 118 ARG A C 1
ATOM 913 O O . ARG A 1 118 ? -21.780 -11.001 -40.388 1.00 49.81 118 ARG A O 1
ATOM 920 N N . LYS A 1 119 ? -21.446 -12.611 -41.914 1.00 53.66 119 LYS A N 1
ATOM 921 C CA . LYS A 1 119 ? -22.864 -12.748 -42.312 1.00 53.66 119 LYS A CA 1
ATOM 922 C C . LYS A 1 119 ? -23.668 -13.682 -41.404 1.00 53.66 119 LYS A C 1
ATOM 924 O O . LYS A 1 119 ? -24.893 -13.664 -41.459 1.00 53.66 119 LYS A O 1
ATOM 929 N N . ALA A 1 120 ? -23.012 -14.449 -40.532 1.00 49.56 120 ALA A N 1
ATOM 930 C CA . ALA A 1 120 ? -23.693 -15.342 -39.592 1.00 49.56 120 ALA A CA 1
ATOM 931 C C . ALA A 1 120 ? -24.412 -14.603 -38.441 1.00 49.56 120 ALA A C 1
ATOM 933 O O . ALA A 1 120 ? -25.245 -15.198 -37.765 1.00 49.56 120 ALA A O 1
ATOM 934 N N . CYS A 1 121 ? -24.147 -13.305 -38.234 1.00 49.47 121 CYS A N 1
ATOM 935 C CA . CYS A 1 121 ? -24.771 -12.494 -37.179 1.00 49.47 121 CYS A CA 1
ATOM 936 C C . CYS A 1 121 ? -25.911 -11.592 -37.702 1.00 49.47 121 CYS A C 1
ATOM 938 O O . CYS A 1 121 ? -26.050 -10.440 -37.303 1.00 49.47 121 CYS A O 1
ATOM 940 N N . HIS A 1 122 ? -26.735 -12.111 -38.614 1.00 49.41 122 HIS A N 1
ATOM 941 C CA . HIS A 1 122 ? -28.050 -11.540 -38.940 1.00 49.41 122 HIS A CA 1
ATOM 942 C C . HIS A 1 122 ? -29.177 -12.529 -38.614 1.00 49.41 122 HIS A C 1
ATOM 944 O O . HIS A 1 122 ? -30.166 -12.636 -39.332 1.00 49.41 122 HIS A O 1
ATOM 950 N N . THR A 1 123 ? -29.052 -13.262 -37.508 1.00 51.03 123 THR A N 1
ATOM 951 C CA . THR A 1 123 ? -30.224 -13.865 -36.865 1.00 51.03 123 THR A CA 1
ATOM 952 C C . THR A 1 123 ? -30.891 -12.806 -35.981 1.00 51.03 123 THR A C 1
ATOM 954 O O . THR A 1 123 ? -30.182 -12.148 -35.220 1.00 51.03 123 THR A O 1
ATOM 957 N N . PRO A 1 124 ? -32.223 -12.634 -36.015 1.00 48.66 124 PRO A N 1
ATOM 958 C CA . PRO A 1 124 ? -32.947 -11.539 -35.352 1.00 48.66 124 PRO A CA 1
ATOM 959 C C . PRO A 1 124 ? -33.020 -11.661 -33.814 1.00 48.66 124 PRO A C 1
ATOM 961 O O . PRO A 1 124 ? -33.922 -11.121 -33.182 1.00 48.66 124 PRO A O 1
ATOM 964 N N . VAL A 1 125 ? -32.075 -12.366 -33.189 1.00 53.84 125 VAL A N 1
ATOM 965 C CA . VAL A 1 125 ? -32.052 -12.658 -31.751 1.00 53.84 125 VAL A CA 1
ATOM 966 C C . VAL A 1 125 ? -30.755 -12.129 -31.134 1.00 53.84 125 VAL A C 1
ATOM 968 O O . VAL A 1 125 ? -29.969 -12.871 -30.554 1.00 53.84 125 VAL A O 1
ATOM 971 N N . CYS A 1 126 ? -30.512 -10.823 -31.257 1.00 49.34 126 CYS A N 1
ATOM 972 C CA . CYS A 1 126 ? -29.530 -10.132 -30.422 1.00 49.34 126 CYS A CA 1
ATOM 973 C C . CYS A 1 126 ? -30.253 -9.167 -29.479 1.00 49.34 126 CYS A C 1
ATOM 975 O O . CYS A 1 126 ? -31.091 -8.365 -29.883 1.00 49.34 126 CYS A O 1
ATOM 977 N N . HIS A 1 127 ? -29.955 -9.312 -28.190 1.00 49.00 127 HIS A N 1
ATOM 978 C CA . HIS A 1 127 ? -30.595 -8.612 -27.082 1.00 49.00 127 HIS A CA 1
ATOM 979 C C . HIS A 1 127 ? -30.212 -7.109 -27.081 1.00 49.00 127 HIS A C 1
ATOM 981 O O . HIS A 1 127 ? -29.057 -6.793 -27.371 1.00 49.00 127 HIS A O 1
ATOM 987 N N . PRO A 1 128 ? -31.107 -6.167 -26.702 1.00 52.50 128 PRO A N 1
ATOM 988 C CA . PRO A 1 128 ? -30.935 -4.719 -26.920 1.00 52.50 128 PRO A CA 1
ATOM 989 C C . PRO A 1 128 ? -29.798 -4.023 -26.151 1.00 52.50 128 PRO A C 1
ATOM 991 O O . PRO A 1 128 ? -29.715 -2.800 -26.175 1.00 52.50 128 PRO A O 1
ATOM 994 N N . LYS A 1 129 ? -28.964 -4.756 -25.405 1.00 53.41 129 LYS A N 1
ATOM 995 C CA . LYS A 1 129 ? -27.916 -4.186 -24.537 1.00 53.41 129 LYS A CA 1
ATOM 996 C C . LYS A 1 129 ? -26.488 -4.436 -25.024 1.00 53.41 129 LYS A C 1
ATOM 998 O O . LYS A 1 129 ? -25.545 -4.078 -24.326 1.00 53.41 129 LYS A O 1
ATOM 1003 N N . CYS A 1 130 ? -26.308 -5.009 -26.210 1.00 43.84 130 CYS A N 1
ATOM 1004 C CA . CYS A 1 130 ? -25.005 -5.009 -26.863 1.00 43.84 130 CYS A CA 1
ATOM 1005 C C . CYS A 1 130 ? -24.798 -3.654 -27.550 1.00 43.84 130 CYS A C 1
ATOM 1007 O O . CYS A 1 130 ? -25.362 -3.399 -28.607 1.00 43.84 130 CYS A O 1
ATOM 1009 N N . THR A 1 131 ? -24.004 -2.777 -26.939 1.00 50.88 131 THR A N 1
ATOM 1010 C CA . THR A 1 131 ? -23.459 -1.592 -27.611 1.00 50.88 131 THR A CA 1
ATOM 1011 C C . THR A 1 131 ? -22.352 -2.043 -28.559 1.00 50.88 131 THR A C 1
ATOM 1013 O O . THR A 1 131 ? -21.208 -2.220 -28.133 1.00 50.88 131 THR A O 1
ATOM 1016 N N . CYS A 1 132 ? -22.717 -2.302 -29.812 1.00 49.97 132 CYS A N 1
ATOM 1017 C CA . CYS A 1 132 ? -21.802 -2.237 -30.948 1.00 49.97 132 CYS A CA 1
ATOM 1018 C C . CYS A 1 132 ? -21.647 -0.784 -31.406 1.00 49.97 132 CYS A C 1
ATOM 1020 O O . CYS A 1 132 ? -22.678 -0.071 -31.422 1.00 49.97 132 CYS A O 1
#

Sequence (132 aa):
MQRMTEVIVVWKLDGKVTAVVTDNASNGIKAVNALRGILELNDVTCSAHSLHLSINKALSLKEIDELCRKSGKLVAHFRHSTIARDELSRRLRAARLANRAPHAKLNAEMELYLPDARKACHTPVCHPKCTC

Radius of gyration: 28.74 Å; chains: 1; bounding box: 50×36×71 Å

Organism: Rhipicephalus microplus (NCBI:txid6941)

pLDDT: mean 80.61, std 16.11, range [43.84, 97.94]

Secondary structure (DSSP, 8-state):
-HHHHHHHHHTT-TTT--B--B-S-HHHHHHHHT-SS-SB-S--B-HHHHHHHHHHHHHTSHHHHHHHHHHHHHHHHHHH-HHHHHHHHHHHHHHHHHHHHHHHHHHHHHHHH-TTTTGGG-SS---TT---

InterPro domains:
  IPR012337 Ribonuclease H-like superfamily [SSF53098] (4-88)